Protein AF-A0A927ZQY6-F1 (afdb_monomer_lite)

pLDDT: mean 83.86, std 16.96, range [45.5, 97.19]

Organism: NCBI:txid318464

Radius of gyration: 22.47 Å; chains: 1; bounding box: 27×68×31 Å

Structure (mmCIF, N/CA/C/O backbone):
data_AF-A0A927ZQY6-F1
#
_entry.id   AF-A0A927ZQY6-F1
#
loop_
_atom_site.group_PDB
_atom_site.id
_atom_site.type_symbol
_atom_site.label_atom_id
_atom_site.label_alt_id
_atom_site.label_comp_id
_atom_site.label_asym_id
_atom_site.label_entity_id
_atom_site.label_seq_id
_atom_site.pdbx_PDB_ins_code
_atom_site.Cartn_x
_atom_site.Cartn_y
_atom_site.Cartn_z
_atom_site.occupancy
_atom_site.B_iso_or_equiv
_atom_site.auth_seq_id
_atom_site.auth_comp_id
_atom_site.auth_asym_id
_atom_site.auth_atom_id
_atom_site.pdbx_PDB_model_num
ATOM 1 N N . MET A 1 1 ? 0.878 51.889 -20.458 1.00 45.50 1 MET A N 1
ATOM 2 C CA . MET A 1 1 ? 1.561 52.586 -19.352 1.00 45.50 1 MET A CA 1
ATOM 3 C C . MET A 1 1 ? 2.263 51.507 -18.557 1.00 45.50 1 MET A C 1
ATOM 5 O O . MET A 1 1 ? 1.612 50.803 -17.798 1.00 45.50 1 MET A O 1
ATOM 9 N N . GLU A 1 2 ? 3.528 51.246 -18.878 1.00 46.91 2 GLU A N 1
ATOM 10 C CA . GLU A 1 2 ? 4.316 50.258 -18.141 1.00 46.91 2 GLU A CA 1
ATOM 11 C C . GLU A 1 2 ? 4.831 50.933 -16.872 1.00 46.91 2 GLU A C 1
ATOM 13 O O . GLU A 1 2 ? 5.377 52.034 -16.934 1.00 46.91 2 GLU A O 1
ATOM 18 N N . PHE A 1 3 ? 4.580 50.321 -15.717 1.00 56.22 3 PHE A N 1
ATOM 19 C CA . PHE A 1 3 ? 5.080 50.810 -14.438 1.00 56.22 3 PHE A CA 1
ATOM 20 C C . PHE A 1 3 ? 6.583 50.511 -14.380 1.00 56.22 3 PHE A C 1
ATOM 22 O O . PHE A 1 3 ? 6.984 49.415 -13.999 1.00 56.22 3 PHE A O 1
ATOM 29 N N . ILE A 1 4 ? 7.397 51.455 -14.847 1.00 66.19 4 ILE A N 1
ATOM 30 C CA . ILE A 1 4 ? 8.857 51.438 -14.711 1.00 66.19 4 ILE A CA 1
ATOM 31 C C . ILE A 1 4 ? 9.186 51.995 -13.321 1.00 66.19 4 ILE A C 1
ATOM 33 O O . ILE A 1 4 ? 8.601 53.003 -12.923 1.00 66.19 4 ILE A O 1
ATOM 37 N N . ASP A 1 5 ? 10.075 51.341 -12.570 1.00 67.19 5 ASP A N 1
ATOM 38 C CA . ASP A 1 5 ? 10.535 51.880 -11.287 1.00 67.19 5 ASP A CA 1
ATOM 39 C C . ASP A 1 5 ? 11.445 53.112 -11.472 1.00 67.19 5 ASP A C 1
ATOM 41 O O . ASP A 1 5 ? 11.941 53.391 -12.565 1.00 67.19 5 ASP A O 1
ATOM 45 N N . ASP A 1 6 ? 11.702 53.854 -10.392 1.00 68.19 6 ASP A N 1
ATOM 46 C CA . ASP A 1 6 ? 12.475 55.110 -10.409 1.00 68.19 6 ASP A CA 1
ATOM 47 C C . ASP A 1 6 ? 13.936 54.946 -10.887 1.00 68.19 6 ASP A C 1
ATOM 49 O O . ASP A 1 6 ? 14.678 55.922 -11.008 1.00 68.19 6 ASP A O 1
ATOM 53 N N . ARG A 1 7 ? 14.379 53.706 -11.135 1.00 64.25 7 ARG A N 1
ATOM 54 C CA . ARG A 1 7 ? 15.716 53.349 -11.627 1.00 64.25 7 ARG A CA 1
ATOM 55 C C . ARG A 1 7 ? 15.691 52.834 -13.065 1.00 64.25 7 ARG A C 1
ATOM 57 O O . ARG A 1 7 ? 16.709 52.340 -13.547 1.00 64.25 7 ARG A O 1
ATOM 64 N N . GLY A 1 8 ? 14.558 52.950 -13.755 1.00 60.03 8 GLY A N 1
ATOM 65 C CA . GLY A 1 8 ? 14.421 52.537 -15.146 1.00 60.03 8 GLY A CA 1
ATOM 66 C C . GLY A 1 8 ? 14.259 51.028 -15.334 1.00 60.03 8 GLY A C 1
ATOM 67 O O . GLY A 1 8 ? 14.337 50.558 -16.469 1.00 60.03 8 GLY A O 1
ATOM 68 N N . ASN A 1 9 ? 14.044 50.252 -14.265 1.00 65.44 9 ASN A N 1
ATOM 69 C CA . ASN A 1 9 ? 13.811 48.820 -14.387 1.00 65.44 9 ASN A CA 1
ATOM 70 C C . ASN A 1 9 ? 12.320 48.520 -14.520 1.00 65.44 9 ASN A C 1
ATOM 72 O O . ASN A 1 9 ? 11.477 48.993 -13.757 1.00 65.44 9 ASN A O 1
ATOM 76 N N . VAL A 1 10 ? 12.006 47.658 -15.481 1.00 63.03 10 VAL A N 1
ATOM 77 C CA . VAL A 1 10 ? 10.707 46.996 -15.564 1.00 63.03 10 VAL A CA 1
ATOM 78 C C . VAL A 1 10 ? 10.630 45.916 -14.474 1.00 63.03 10 VAL A C 1
ATOM 80 O O . VAL A 1 10 ? 11.514 45.050 -14.433 1.00 63.03 10 VAL A O 1
ATOM 83 N N . PRO A 1 11 ? 9.600 45.904 -13.598 1.00 60.47 11 PRO A N 1
ATOM 84 C CA . PRO A 1 11 ? 9.368 44.819 -12.650 1.00 60.47 11 PRO A CA 1
ATOM 85 C C . PRO A 1 11 ? 9.014 4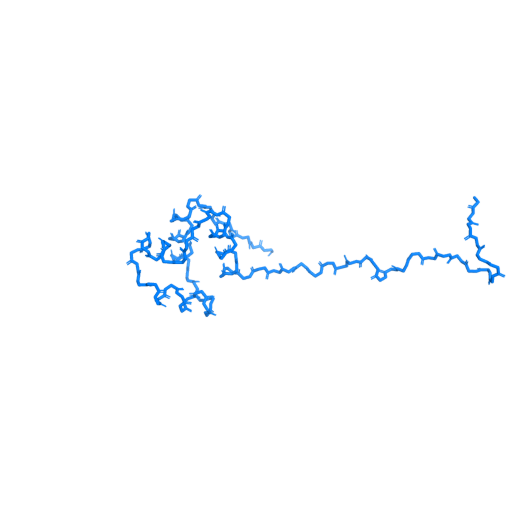3.538 -13.408 1.00 60.47 11 PRO A C 1
ATOM 87 O O . PRO A 1 11 ? 7.855 43.182 -13.609 1.00 60.47 11 PRO A O 1
ATOM 90 N N . THR A 1 12 ? 10.032 42.827 -13.882 1.00 58.97 12 THR A N 1
ATOM 91 C CA . THR A 1 12 ? 9.835 41.508 -14.467 1.00 58.97 12 THR A CA 1
ATOM 92 C C . THR A 1 12 ? 9.501 40.551 -13.333 1.00 58.97 12 THR A C 1
ATOM 94 O O . THR A 1 12 ? 10.301 40.320 -12.423 1.00 58.97 12 THR A O 1
ATOM 97 N N . LEU A 1 13 ? 8.289 39.992 -13.370 1.00 52.38 13 LEU A N 1
ATOM 98 C CA . LEU A 1 13 ? 7.957 38.820 -12.569 1.00 52.38 13 LEU A CA 1
ATOM 99 C C . LEU A 1 13 ? 9.052 37.784 -12.829 1.00 52.38 13 LEU A C 1
ATOM 101 O O . LEU A 1 13 ? 9.294 37.399 -13.976 1.00 52.38 13 LEU A O 1
ATOM 105 N N . LYS A 1 14 ? 9.780 37.401 -11.773 1.00 52.72 14 LYS A N 1
ATOM 106 C CA . LYS A 1 14 ? 10.930 36.509 -11.902 1.00 52.72 14 LYS A CA 1
ATOM 107 C C . LYS A 1 14 ? 10.500 35.250 -12.657 1.00 52.72 14 LYS A C 1
ATOM 109 O O . LYS A 1 14 ? 9.642 34.506 -12.185 1.00 52.72 14 LYS A O 1
ATOM 114 N N . LYS A 1 15 ? 11.174 34.958 -13.776 1.00 49.97 15 LYS A N 1
ATOM 115 C CA . LYS A 1 15 ? 11.075 33.679 -14.509 1.00 49.97 15 LYS A CA 1
ATOM 116 C C . LYS A 1 15 ? 11.275 32.454 -13.595 1.00 49.97 15 LYS A C 1
ATOM 118 O O . LYS A 1 15 ? 10.852 31.365 -13.945 1.00 49.97 15 LYS A O 1
ATOM 123 N N . SER A 1 16 ? 11.836 32.649 -12.396 1.00 47.75 16 SER A N 1
ATOM 124 C CA . SER A 1 16 ? 11.967 31.650 -11.329 1.00 47.75 16 SER A CA 1
ATOM 125 C C . SER A 1 16 ? 10.652 31.205 -10.662 1.00 47.75 16 SER A C 1
ATOM 127 O O . SER A 1 16 ? 10.706 30.341 -9.798 1.00 47.75 16 SER A O 1
ATOM 129 N N . GLN A 1 17 ? 9.499 31.808 -10.983 1.00 53.91 17 GLN A N 1
ATOM 130 C CA . GLN A 1 17 ? 8.167 31.371 -10.514 1.00 53.91 17 GLN A CA 1
ATOM 131 C C . GLN A 1 17 ? 7.386 30.596 -11.585 1.00 53.91 17 GLN A C 1
ATOM 133 O O . GLN A 1 17 ? 6.324 30.044 -11.297 1.00 53.91 17 GLN A O 1
ATOM 138 N N . ILE A 1 18 ? 7.924 30.486 -12.807 1.00 51.03 18 ILE A N 1
ATOM 139 C CA . ILE A 1 18 ? 7.529 29.406 -13.706 1.00 51.03 18 ILE A CA 1
ATOM 140 C C . ILE A 1 18 ? 8.215 28.180 -13.131 1.00 51.03 18 ILE A C 1
ATOM 142 O O . ILE A 1 18 ? 9.318 27.801 -13.512 1.00 51.03 18 ILE A O 1
ATOM 146 N N . ASN A 1 19 ? 7.562 27.616 -12.125 1.00 55.00 19 ASN A N 1
ATOM 147 C CA . ASN A 1 19 ? 7.690 26.221 -11.813 1.00 55.00 19 ASN A CA 1
ATOM 148 C C . ASN A 1 19 ? 7.589 25.474 -13.153 1.00 55.00 19 ASN A C 1
ATOM 150 O O . ASN A 1 19 ? 6.498 25.137 -13.613 1.00 55.00 19 ASN A O 1
ATOM 154 N N . GLU A 1 20 ? 8.736 25.104 -13.720 1.00 54.00 20 GLU A N 1
ATOM 155 C CA . GLU A 1 20 ? 8.973 23.691 -13.965 1.00 54.00 20 GLU A CA 1
ATOM 156 C C . GLU A 1 20 ? 8.617 22.983 -12.658 1.00 54.00 20 GLU A C 1
ATOM 158 O O . GLU A 1 20 ? 9.446 22.736 -11.783 1.00 54.00 20 GLU A O 1
ATOM 163 N N . CYS A 1 21 ? 7.314 22.785 -12.459 1.00 51.44 21 CYS A N 1
ATOM 164 C CA . CYS A 1 21 ? 6.778 21.980 -11.401 1.00 51.44 21 CYS A CA 1
ATOM 165 C C . CYS A 1 21 ? 7.323 20.614 -11.760 1.00 51.44 21 CYS A C 1
ATOM 167 O O . CYS A 1 21 ? 6.801 19.964 -12.665 1.00 51.44 21 CYS A O 1
ATOM 169 N N . LYS A 1 22 ? 8.464 20.259 -11.158 1.00 51.88 22 LYS A N 1
ATOM 170 C CA . LYS A 1 22 ? 9.028 18.919 -11.188 1.00 51.88 22 LYS A CA 1
ATOM 171 C C . LYS A 1 22 ? 7.839 17.997 -11.022 1.00 51.88 22 LYS A C 1
ATOM 173 O O . LYS A 1 22 ? 7.2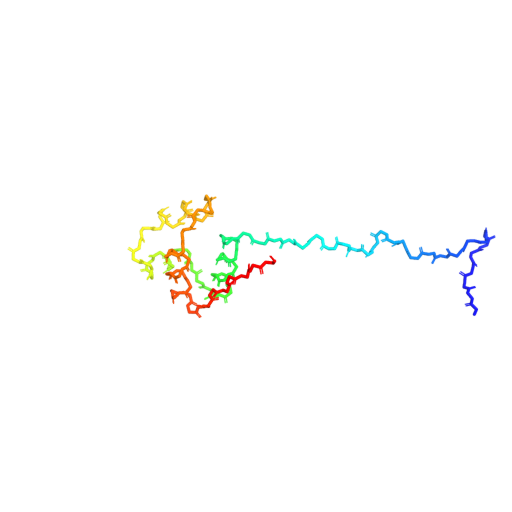34 17.961 -9.954 1.00 51.88 22 LYS A O 1
ATOM 178 N N . LYS A 1 23 ? 7.446 17.351 -12.114 1.00 61.09 23 LYS A N 1
ATOM 179 C CA . LYS A 1 23 ? 6.322 16.433 -12.156 1.00 61.09 23 LYS A CA 1
ATOM 180 C C . LYS A 1 23 ? 6.715 15.326 -11.187 1.00 61.09 23 LYS A C 1
ATOM 182 O O . LYS A 1 23 ? 7.569 14.513 -11.523 1.00 61.09 23 LYS A O 1
ATOM 187 N N . VAL A 1 24 ? 6.234 15.388 -9.944 1.00 73.94 24 VAL A N 1
ATOM 188 C CA . VAL A 1 24 ? 6.557 14.382 -8.931 1.00 73.94 24 VAL A CA 1
ATOM 189 C C . VAL A 1 24 ? 5.928 13.094 -9.433 1.00 73.94 24 VAL A C 1
ATOM 191 O O . VAL A 1 24 ? 4.712 12.918 -9.372 1.00 73.94 24 VAL A O 1
ATOM 194 N N . GLN A 1 25 ? 6.756 12.243 -10.032 1.00 83.44 25 GLN A N 1
ATOM 195 C CA . GL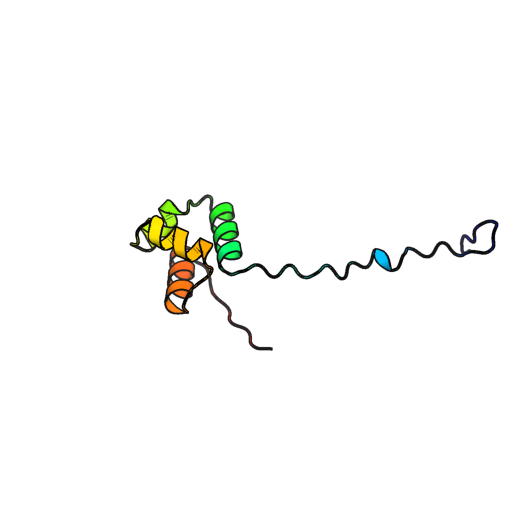N A 1 25 ? 6.333 10.941 -10.510 1.00 83.44 25 GLN A CA 1
ATOM 196 C C . GLN A 1 25 ? 6.193 10.048 -9.287 1.00 83.44 25 GLN A C 1
ATOM 198 O O . GLN A 1 25 ? 7.184 9.676 -8.663 1.00 83.44 25 GLN A O 1
ATOM 203 N N . LEU A 1 26 ? 4.949 9.753 -8.928 1.00 90.50 26 LEU A N 1
ATOM 204 C CA . LEU A 1 26 ? 4.650 8.831 -7.846 1.00 90.50 26 LEU A CA 1
ATOM 205 C C . LEU A 1 26 ? 5.036 7.422 -8.277 1.00 90.50 26 LEU A C 1
ATOM 207 O O . LEU A 1 26 ? 4.607 6.946 -9.333 1.00 90.50 26 LEU A O 1
ATOM 211 N N . THR A 1 27 ? 5.789 6.740 -7.426 1.00 94.31 27 THR A N 1
ATOM 212 C CA . THR A 1 27 ? 6.013 5.301 -7.547 1.00 94.31 27 THR A CA 1
ATOM 213 C C . THR A 1 27 ? 4.691 4.546 -7.430 1.00 94.31 27 THR A C 1
ATOM 215 O O . THR A 1 27 ? 3.719 5.039 -6.851 1.00 94.31 27 THR A O 1
ATOM 218 N N . PHE A 1 28 ? 4.642 3.317 -7.945 1.00 93.69 28 PHE A N 1
ATOM 219 C CA . PHE A 1 28 ? 3.444 2.487 -7.841 1.00 93.69 28 PHE A CA 1
ATOM 220 C C . PHE A 1 28 ? 3.011 2.299 -6.376 1.00 93.69 28 PHE A C 1
ATOM 222 O O . PHE A 1 28 ? 1.840 2.489 -6.052 1.00 93.69 28 PHE A O 1
ATOM 229 N N . SER A 1 29 ? 3.957 2.045 -5.463 1.00 95.50 29 SER A N 1
ATOM 230 C CA . SER A 1 29 ? 3.686 1.982 -4.020 1.00 95.50 29 SER A CA 1
ATOM 231 C C . SER A 1 29 ? 2.986 3.224 -3.466 1.00 95.50 29 SER A C 1
ATOM 233 O O . SER A 1 29 ? 2.077 3.109 -2.644 1.00 95.50 29 SER A O 1
ATOM 235 N N . GLU A 1 30 ? 3.424 4.419 -3.865 1.00 95.12 30 GLU A N 1
ATOM 236 C CA . GLU A 1 30 ? 2.824 5.676 -3.407 1.00 95.12 30 GLU A CA 1
ATOM 237 C C . GLU A 1 30 ? 1.423 5.859 -3.983 1.00 95.12 30 GLU A C 1
ATOM 239 O O . GLU A 1 30 ? 0.505 6.222 -3.249 1.00 95.12 30 GLU A O 1
ATOM 244 N N . GLN A 1 31 ? 1.235 5.526 -5.263 1.00 94.50 31 GLN A N 1
ATOM 245 C CA . GLN A 1 31 ? -0.082 5.539 -5.898 1.00 94.50 31 GLN A CA 1
ATOM 246 C C . GLN A 1 31 ? -1.060 4.612 -5.163 1.00 94.50 31 GLN A C 1
ATOM 248 O O . GLN A 1 31 ? -2.174 5.029 -4.850 1.00 94.50 31 GLN A O 1
ATOM 253 N N . VAL A 1 32 ? -0.636 3.394 -4.804 1.00 95.25 32 VAL A N 1
ATOM 254 C CA . VAL A 1 32 ? -1.459 2.451 -4.029 1.00 95.25 32 VAL A CA 1
ATOM 255 C C . VAL A 1 32 ? -1.824 3.028 -2.661 1.00 95.25 32 VAL A C 1
ATOM 257 O O . VAL A 1 32 ? -2.989 2.981 -2.277 1.00 95.25 32 VAL A O 1
ATOM 260 N N . LYS A 1 33 ? -0.872 3.623 -1.932 1.00 94.81 33 LYS A N 1
ATOM 261 C CA . LYS A 1 33 ? -1.150 4.236 -0.618 1.00 94.81 33 LYS A CA 1
ATOM 262 C C . LYS A 1 33 ? -2.156 5.383 -0.708 1.00 94.81 33 LYS A C 1
ATOM 264 O O . LYS A 1 33 ? -3.053 5.463 0.123 1.00 94.81 33 LYS A O 1
ATOM 269 N N . ILE A 1 34 ? -2.043 6.230 -1.729 1.00 95.06 34 ILE A N 1
ATOM 270 C CA . ILE A 1 34 ? -2.997 7.321 -1.971 1.00 95.06 34 ILE A CA 1
ATOM 271 C C . ILE A 1 34 ? -4.387 6.765 -2.308 1.00 95.06 34 ILE A C 1
ATOM 273 O O . ILE A 1 34 ? -5.394 7.295 -1.846 1.00 95.06 34 ILE A O 1
ATOM 277 N N . LEU A 1 35 ? -4.466 5.693 -3.102 1.00 94.88 35 LEU A N 1
ATOM 278 C CA . LEU A 1 35 ? -5.741 5.044 -3.423 1.00 94.88 35 LEU A CA 1
ATOM 279 C C . LEU A 1 35 ? -6.400 4.412 -2.194 1.00 94.88 35 LEU A C 1
ATOM 281 O O . LEU A 1 35 ? -7.619 4.503 -2.056 1.00 94.88 35 LEU A O 1
ATOM 285 N N . LEU A 1 36 ? -5.608 3.805 -1.311 1.00 95.44 36 LEU A N 1
ATOM 286 C CA . LEU A 1 36 ? -6.083 3.259 -0.042 1.00 95.44 36 LEU A CA 1
ATOM 287 C C . LEU A 1 3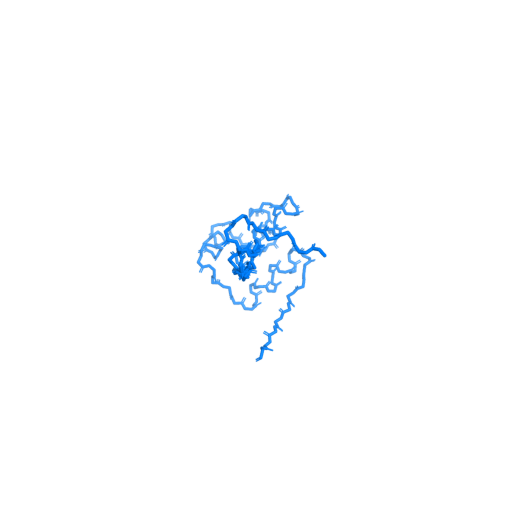6 ? -6.684 4.350 0.845 1.00 95.44 36 LEU A C 1
ATOM 289 O O . LEU A 1 36 ? -7.814 4.200 1.305 1.00 95.44 36 LEU A O 1
ATOM 293 N N . ASP A 1 37 ? -5.977 5.470 1.003 1.00 95.31 37 ASP A N 1
ATOM 294 C CA . ASP A 1 37 ? -6.443 6.624 1.778 1.00 95.31 37 ASP A CA 1
ATOM 295 C C . ASP A 1 37 ? -7.764 7.187 1.224 1.00 95.31 37 ASP A C 1
ATOM 297 O O . ASP A 1 37 ? -8.753 7.317 1.943 1.00 95.31 37 ASP A O 1
ATOM 301 N N . ARG A 1 38 ? -7.848 7.374 -0.100 1.00 94.69 38 ARG A N 1
ATOM 302 C CA . ARG A 1 38 ? -9.072 7.833 -0.785 1.00 94.69 38 ARG A CA 1
ATOM 303 C C . ARG A 1 38 ? -10.268 6.897 -0.623 1.00 94.69 38 ARG A C 1
ATOM 305 O O . ARG A 1 38 ? -11.406 7.350 -0.706 1.00 94.69 38 ARG A O 1
ATOM 312 N N . LYS A 1 39 ? -10.020 5.599 -0.448 1.00 93.31 39 LYS A N 1
ATOM 313 C CA . LYS A 1 39 ? -11.055 4.575 -0.247 1.00 93.31 39 LYS A CA 1
ATOM 314 C C . LYS A 1 39 ? -11.324 4.284 1.229 1.00 93.31 39 LYS A C 1
ATOM 316 O O . LYS A 1 39 ? -12.118 3.393 1.513 1.00 93.31 39 LYS A O 1
ATOM 321 N N . ASN A 1 40 ? -10.680 5.005 2.153 1.00 94.06 40 ASN A N 1
ATOM 322 C CA . ASN A 1 40 ? -10.712 4.724 3.588 1.00 94.06 40 ASN A CA 1
ATOM 323 C C . ASN A 1 40 ? -10.391 3.244 3.902 1.00 94.06 40 ASN A C 1
ATOM 325 O O . ASN A 1 40 ? -11.010 2.610 4.756 1.00 94.06 40 ASN A O 1
ATOM 329 N N . MET A 1 41 ? -9.447 2.671 3.150 1.00 94.06 41 MET A N 1
ATOM 330 C CA . MET A 1 41 ? -9.071 1.262 3.207 1.00 94.06 41 MET A CA 1
ATOM 331 C C . MET A 1 41 ? -7.675 1.131 3.811 1.00 94.06 41 MET A C 1
ATOM 333 O O . MET A 1 41 ? -6.759 1.883 3.488 1.00 94.06 41 MET A O 1
ATOM 337 N N . THR A 1 42 ? -7.481 0.157 4.697 1.00 95.81 42 THR A N 1
ATOM 338 C CA . THR A 1 42 ? -6.171 -0.070 5.319 1.00 95.81 42 THR A CA 1
ATOM 339 C C . THR A 1 42 ? -5.324 -1.040 4.499 1.00 95.81 42 THR A C 1
ATOM 341 O O . THR A 1 42 ? -5.840 -1.873 3.756 1.00 95.81 42 THR A O 1
ATOM 344 N N . VAL A 1 43 ? -4.003 -1.009 4.704 1.00 95.00 43 VAL A N 1
ATOM 345 C CA . VAL A 1 43 ? -3.090 -2.021 4.138 1.00 95.00 43 VAL A CA 1
ATOM 346 C C . VAL A 1 43 ? -3.472 -3.439 4.587 1.00 95.00 43 VAL A C 1
ATOM 348 O O . VAL A 1 43 ? -3.299 -4.374 3.816 1.00 95.00 43 VAL A O 1
ATOM 351 N N . SER A 1 44 ? -4.015 -3.613 5.803 1.00 95.50 44 SER A N 1
ATOM 352 C CA . SER A 1 44 ? -4.537 -4.918 6.243 1.00 95.50 44 SER A CA 1
ATOM 353 C C . SER A 1 44 ? -5.684 -5.375 5.355 1.00 95.50 44 SER A C 1
ATOM 355 O O . SER A 1 44 ? -5.614 -6.459 4.800 1.00 95.50 44 SER A O 1
ATOM 357 N N . SER A 1 45 ? -6.681 -4.512 5.151 1.00 95.69 45 SER A N 1
ATOM 358 C CA . SER A 1 45 ? -7.849 -4.847 4.336 1.00 95.69 45 SER A CA 1
ATOM 359 C C . SER A 1 45 ? -7.467 -5.173 2.891 1.00 95.69 45 SER A C 1
ATOM 361 O O . SER A 1 45 ? -8.058 -6.067 2.291 1.00 95.69 45 SER A O 1
ATOM 363 N N . LEU A 1 46 ? -6.452 -4.499 2.334 1.00 96.25 46 LEU A N 1
ATOM 364 C CA . LEU A 1 46 ? -5.937 -4.843 1.008 1.00 96.25 46 LEU A CA 1
ATOM 365 C C . LEU A 1 46 ? -5.216 -6.195 1.015 1.00 96.25 46 LEU A C 1
ATOM 367 O O . LEU A 1 46 ? -5.384 -6.972 0.084 1.00 96.25 46 LEU A O 1
ATOM 371 N N . ALA A 1 47 ? -4.437 -6.500 2.054 1.00 96.94 47 ALA A N 1
ATOM 372 C CA . ALA A 1 47 ? -3.803 -7.810 2.186 1.00 96.94 47 ALA A CA 1
ATOM 373 C C . ALA A 1 47 ? -4.848 -8.935 2.275 1.00 96.94 47 ALA A C 1
ATOM 375 O O . ALA A 1 47 ? -4.696 -9.949 1.595 1.00 96.94 47 ALA A O 1
ATOM 376 N N . ASP A 1 48 ? -5.930 -8.710 3.025 1.00 96.56 48 ASP A N 1
ATOM 377 C CA . ASP A 1 48 ? -7.050 -9.645 3.153 1.00 96.56 48 ASP A CA 1
ATOM 378 C C . ASP A 1 48 ? -7.753 -9.857 1.802 1.00 96.56 48 ASP A C 1
ATOM 380 O O . ASP A 1 48 ? -7.968 -10.996 1.392 1.00 96.56 48 ASP A O 1
ATOM 384 N N . ALA A 1 49 ? -8.027 -8.778 1.057 1.00 95.00 49 ALA A N 1
ATOM 385 C CA . ALA A 1 49 ? -8.626 -8.845 -0.281 1.00 95.00 49 ALA A CA 1
ATOM 386 C C . ALA A 1 49 ? -7.736 -9.570 -1.308 1.00 95.00 49 ALA A C 1
ATOM 388 O O . ALA A 1 49 ? -8.235 -10.218 -2.224 1.00 95.00 49 ALA A O 1
ATOM 389 N N . LEU A 1 50 ? -6.415 -9.476 -1.147 1.00 95.25 50 LEU A N 1
ATOM 390 C CA . LEU A 1 50 ? -5.430 -10.157 -1.988 1.00 95.25 50 LEU A CA 1
ATOM 391 C C . LEU A 1 50 ? -5.146 -11.600 -1.537 1.00 95.25 50 LEU A C 1
ATOM 393 O O . LEU A 1 50 ? -4.432 -12.318 -2.237 1.00 95.25 50 LEU A O 1
ATOM 397 N N . GLY A 1 51 ? -5.653 -12.025 -0.374 1.00 95.94 51 GLY A N 1
ATOM 398 C CA . GLY A 1 51 ? -5.378 -13.343 0.201 1.00 95.94 51 GLY A CA 1
ATOM 399 C C . GLY A 1 51 ? -3.915 -13.542 0.618 1.00 95.94 51 GLY A C 1
ATOM 400 O O . GLY A 1 51 ? -3.395 -14.655 0.551 1.00 95.94 51 GLY A O 1
ATOM 401 N N . VAL A 1 52 ? -3.220 -12.472 1.017 1.00 95.94 52 VAL A N 1
ATOM 402 C CA . VAL A 1 52 ? -1.795 -12.503 1.390 1.00 95.94 52 VAL A CA 1
ATOM 403 C C . VAL A 1 52 ? -1.576 -11.982 2.803 1.00 95.94 52 VAL A C 1
ATOM 405 O O . VAL A 1 52 ? -2.380 -11.234 3.348 1.00 95.94 52 VAL A O 1
ATOM 408 N N . SER A 1 53 ? -0.432 -12.313 3.406 1.00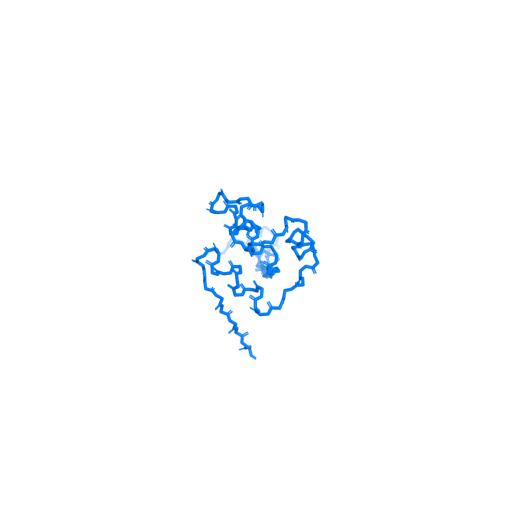 97.19 53 SER A N 1
ATOM 409 C CA . SER A 1 53 ? -0.090 -11.730 4.702 1.00 97.19 53 SER A CA 1
ATOM 410 C C . SER A 1 53 ? 0.161 -10.220 4.584 1.00 97.19 53 SER A C 1
ATOM 412 O O . SER A 1 53 ? 0.820 -9.741 3.654 1.00 97.19 53 SER A O 1
ATOM 414 N N . ARG A 1 54 ? -0.286 -9.456 5.589 1.00 96.81 54 ARG A N 1
ATOM 415 C CA . ARG A 1 54 ? 0.008 -8.015 5.708 1.00 96.81 54 ARG A CA 1
ATOM 416 C C . ARG A 1 54 ? 1.508 -7.721 5.601 1.00 96.81 54 ARG A C 1
ATOM 418 O O . ARG A 1 54 ? 1.893 -6.710 5.021 1.00 96.81 54 ARG A O 1
ATOM 425 N N . GLN A 1 55 ? 2.361 -8.591 6.148 1.00 95.69 55 GLN A N 1
ATOM 426 C CA . GLN A 1 55 ? 3.815 -8.425 6.103 1.00 95.69 55 GLN A CA 1
ATOM 427 C C . GLN A 1 55 ? 4.370 -8.554 4.676 1.00 95.69 55 GLN A C 1
ATOM 429 O O . GLN A 1 55 ? 5.216 -7.749 4.294 1.00 95.69 55 GLN A O 1
ATOM 434 N N . ASN A 1 56 ? 3.863 -9.495 3.870 1.00 94.62 56 ASN A N 1
ATOM 435 C CA . ASN A 1 56 ? 4.232 -9.622 2.456 1.00 94.62 56 ASN A CA 1
ATOM 436 C C . ASN A 1 56 ? 3.867 -8.346 1.682 1.00 94.62 56 ASN A C 1
ATOM 438 O O . ASN A 1 56 ? 4.722 -7.753 1.022 1.00 94.62 56 ASN A O 1
ATOM 442 N N . LEU A 1 57 ? 2.628 -7.868 1.840 1.00 95.81 57 LEU A N 1
ATOM 443 C CA . LEU A 1 57 ? 2.179 -6.635 1.190 1.00 95.81 57 LEU A CA 1
ATOM 444 C C . LEU A 1 57 ? 2.988 -5.411 1.652 1.00 95.81 57 LEU A C 1
ATOM 446 O O . LEU A 1 57 ? 3.432 -4.617 0.827 1.00 95.81 57 LEU A O 1
ATOM 450 N N . SER A 1 58 ? 3.235 -5.276 2.957 1.00 95.19 58 SER A N 1
ATOM 451 C CA . SER A 1 58 ? 4.034 -4.181 3.524 1.00 95.19 58 SER A CA 1
ATOM 452 C C . SER A 1 58 ? 5.466 -4.172 2.980 1.00 95.19 58 SER A C 1
ATOM 454 O O . SER A 1 58 ? 5.977 -3.121 2.591 1.00 95.19 58 SER A O 1
ATOM 456 N N . ASN A 1 59 ? 6.101 -5.345 2.883 1.00 96.44 59 ASN A N 1
ATOM 457 C CA . ASN A 1 59 ? 7.442 -5.477 2.318 1.00 96.44 59 ASN A CA 1
ATOM 458 C C . ASN A 1 59 ? 7.473 -5.054 0.847 1.00 96.44 59 ASN A C 1
ATOM 460 O O . ASN A 1 59 ? 8.355 -4.291 0.465 1.00 96.44 59 ASN A O 1
ATOM 464 N N . ARG A 1 60 ? 6.487 -5.473 0.044 1.00 95.12 60 ARG A N 1
ATOM 465 C CA . ARG A 1 60 ? 6.375 -5.070 -1.369 1.00 95.12 60 ARG A CA 1
ATOM 466 C C . ARG A 1 60 ? 6.139 -3.573 -1.532 1.00 95.12 60 ARG A C 1
ATOM 468 O O . ARG A 1 60 ? 6.817 -2.933 -2.328 1.00 95.12 60 ARG A O 1
ATOM 475 N N . LEU A 1 61 ? 5.256 -2.987 -0.723 1.00 95.31 61 LEU A N 1
ATOM 476 C CA . LEU A 1 61 ? 5.033 -1.537 -0.705 1.00 95.31 61 LEU A CA 1
ATOM 477 C C . LEU A 1 61 ? 6.296 -0.762 -0.303 1.00 95.31 61 LEU A C 1
ATOM 479 O O . LEU A 1 61 ? 6.515 0.343 -0.796 1.00 95.31 61 LEU A O 1
ATOM 483 N N . LYS A 1 62 ? 7.132 -1.323 0.579 1.00 95.38 62 LYS A N 1
ATOM 484 C CA . LYS A 1 62 ? 8.410 -0.723 0.983 1.00 95.38 62 LYS A CA 1
ATOM 485 C C . LYS A 1 62 ? 9.474 -0.818 -0.113 1.00 95.38 62 LYS A C 1
ATOM 487 O O . LYS A 1 62 ? 10.202 0.147 -0.310 1.00 95.38 62 LYS A O 1
ATOM 492 N N . THR A 1 63 ? 9.586 -1.955 -0.800 1.00 94.75 63 THR A N 1
ATOM 493 C CA . THR A 1 63 ? 10.604 -2.174 -1.846 1.00 94.75 63 THR A CA 1
ATOM 494 C C . THR A 1 63 ? 10.187 -1.667 -3.224 1.00 94.75 63 THR A C 1
ATOM 496 O O . THR A 1 63 ? 11.036 -1.564 -4.102 1.00 94.75 63 THR A O 1
ATOM 499 N N . ASN A 1 64 ? 8.901 -1.353 -3.418 1.00 94.56 64 ASN A N 1
ATOM 500 C CA . ASN A 1 64 ? 8.312 -0.976 -4.704 1.00 94.56 64 ASN A CA 1
ATOM 501 C C . ASN A 1 64 ? 8.546 -2.030 -5.808 1.00 94.56 64 ASN A C 1
ATOM 503 O O . ASN A 1 64 ? 8.652 -1.698 -6.986 1.00 94.56 64 ASN A O 1
ATOM 507 N N . ASN A 1 65 ? 8.635 -3.309 -5.426 1.00 91.44 65 ASN A N 1
ATOM 508 C CA . ASN A 1 65 ? 8.848 -4.414 -6.356 1.00 91.44 65 ASN A CA 1
ATOM 509 C C . ASN A 1 65 ? 7.526 -5.147 -6.640 1.00 91.44 65 ASN A C 1
ATOM 511 O O . ASN A 1 65 ? 7.076 -5.982 -5.843 1.00 91.44 65 ASN A O 1
ATOM 515 N N . PHE A 1 66 ? 6.914 -4.812 -7.776 1.00 93.38 66 PHE A N 1
ATOM 516 C CA . PHE A 1 66 ? 5.669 -5.403 -8.259 1.00 93.38 66 PHE A CA 1
ATOM 517 C C . PHE A 1 66 ? 5.863 -5.901 -9.686 1.00 93.38 66 PHE A C 1
ATOM 519 O O . PHE A 1 66 ? 6.300 -5.152 -10.556 1.00 93.38 66 PHE A O 1
ATOM 526 N N . ASP A 1 67 ? 5.522 -7.163 -9.914 1.00 93.31 67 ASP A N 1
ATOM 527 C CA . ASP A 1 67 ? 5.331 -7.689 -11.260 1.00 93.31 67 ASP A CA 1
ATOM 528 C C . ASP A 1 67 ? 3.934 -7.304 -11.781 1.00 93.31 67 ASP A C 1
ATOM 530 O O . ASP A 1 67 ? 3.090 -6.769 -11.054 1.00 93.31 67 ASP A O 1
ATOM 534 N N . THR A 1 68 ? 3.691 -7.546 -13.065 1.00 92.00 68 THR A N 1
ATOM 535 C CA . THR A 1 68 ? 2.428 -7.189 -13.723 1.00 92.00 68 THR A CA 1
ATOM 536 C C . THR A 1 68 ? 1.219 -7.908 -13.124 1.00 92.00 68 THR A C 1
ATOM 538 O O . THR A 1 68 ? 0.155 -7.301 -13.018 1.00 92.00 68 THR A O 1
ATOM 541 N N . ASP A 1 69 ? 1.380 -9.158 -12.684 1.00 93.50 69 ASP A N 1
ATOM 542 C CA . ASP A 1 69 ? 0.331 -9.941 -12.018 1.00 93.50 69 ASP A CA 1
ATOM 543 C C . ASP A 1 69 ? -0.066 -9.309 -10.676 1.00 93.50 69 ASP A C 1
ATOM 545 O O . ASP A 1 69 ? -1.246 -9.101 -10.398 1.00 93.50 69 ASP A O 1
ATOM 549 N N . TRP A 1 70 ? 0.913 -8.900 -9.871 1.00 94.50 70 TRP A N 1
ATOM 550 C CA . TRP A 1 70 ? 0.680 -8.184 -8.621 1.00 94.50 70 TRP A CA 1
ATOM 551 C C . TRP A 1 70 ? 0.013 -6.836 -8.830 1.00 94.50 70 TRP A C 1
ATOM 553 O O . TRP A 1 70 ? -0.897 -6.484 -8.077 1.00 94.50 70 TRP A O 1
ATOM 563 N N . MET A 1 71 ? 0.463 -6.073 -9.829 1.00 95.00 71 MET A N 1
ATOM 564 C CA . MET A 1 71 ? -0.174 -4.802 -10.153 1.00 95.00 71 MET A CA 1
ATOM 565 C C . MET A 1 71 ? -1.645 -5.036 -10.520 1.00 95.00 71 MET A C 1
ATOM 567 O O . MET A 1 71 ? -2.516 -4.368 -9.963 1.00 95.00 71 MET A O 1
ATOM 571 N N . GLN A 1 72 ? -1.931 -6.024 -11.375 1.00 95.00 72 GLN A N 1
ATOM 572 C CA . GLN A 1 72 ? -3.296 -6.365 -11.778 1.00 95.00 72 GLN A CA 1
ATOM 573 C C . GLN A 1 72 ? -4.158 -6.792 -10.587 1.00 95.00 72 GLN A C 1
ATOM 575 O O . GLN A 1 72 ? -5.233 -6.237 -10.395 1.00 95.00 72 GLN A O 1
ATOM 580 N N . LYS A 1 73 ? -3.660 -7.678 -9.719 1.00 95.44 73 LYS A N 1
ATOM 581 C CA . LYS A 1 73 ? -4.376 -8.100 -8.503 1.00 95.44 73 LYS A CA 1
ATOM 582 C C . LYS A 1 73 ? -4.714 -6.931 -7.586 1.00 95.44 73 LYS A C 1
ATOM 584 O O . LYS A 1 73 ? -5.815 -6.866 -7.046 1.00 95.44 73 LYS A O 1
ATOM 589 N N . ILE A 1 74 ? -3.779 -5.996 -7.408 1.00 95.25 74 ILE A N 1
ATOM 590 C CA . ILE A 1 74 ? -4.021 -4.781 -6.620 1.00 95.25 74 ILE A CA 1
ATOM 591 C C . ILE A 1 74 ? -5.081 -3.908 -7.296 1.00 95.25 74 ILE A C 1
ATOM 593 O O . ILE A 1 74 ? -5.948 -3.377 -6.608 1.00 95.25 74 ILE A O 1
ATOM 597 N N . ALA A 1 75 ? -5.042 -3.771 -8.621 1.00 94.88 75 ALA A N 1
ATOM 598 C CA . ALA A 1 75 ? -6.048 -3.021 -9.362 1.00 94.88 75 ALA A CA 1
ATOM 599 C C . ALA A 1 75 ? -7.440 -3.649 -9.217 1.00 94.88 75 ALA A C 1
ATOM 601 O O . ALA A 1 75 ? -8.387 -2.941 -8.887 1.00 94.88 75 ALA A O 1
ATOM 602 N N . ASP A 1 76 ? -7.546 -4.970 -9.347 1.00 94.62 76 ASP A N 1
ATOM 603 C CA . ASP A 1 76 ? -8.799 -5.710 -9.192 1.00 94.62 76 ASP A CA 1
ATOM 604 C C . ASP A 1 76 ? -9.348 -5.583 -7.763 1.00 94.62 76 ASP A C 1
ATOM 606 O O . ASP A 1 76 ? -10.513 -5.231 -7.576 1.00 94.62 76 ASP A O 1
ATOM 610 N N . ALA A 1 77 ? -8.496 -5.760 -6.746 1.00 94.00 77 ALA A N 1
ATOM 611 C CA . ALA A 1 77 ? -8.874 -5.603 -5.339 1.00 94.00 77 ALA A CA 1
ATOM 612 C C . ALA A 1 77 ? -9.310 -4.168 -5.001 1.00 94.00 77 ALA A C 1
ATOM 614 O O . ALA A 1 77 ? -10.185 -3.952 -4.163 1.00 94.00 77 ALA A O 1
ATOM 615 N N . LEU A 1 78 ? -8.714 -3.173 -5.661 1.00 93.00 78 LEU A N 1
ATOM 616 C CA . LEU A 1 78 ? -9.093 -1.773 -5.516 1.00 93.00 78 LEU A CA 1
ATOM 617 C C . LEU A 1 78 ? -10.210 -1.362 -6.483 1.00 93.00 78 LEU A C 1
ATOM 619 O O . LEU A 1 78 ? -10.657 -0.221 -6.395 1.00 93.00 78 LEU A O 1
ATOM 623 N N . GLY A 1 79 ? -10.683 -2.217 -7.390 1.00 92.62 79 GLY A N 1
ATOM 624 C CA . GLY A 1 79 ? -11.643 -1.845 -8.434 1.00 92.62 79 GLY A CA 1
ATOM 625 C C . GLY A 1 79 ? -11.158 -0.685 -9.314 1.00 92.62 79 GLY A C 1
ATOM 626 O O . GLY A 1 79 ? -11.915 0.247 -9.590 1.00 92.62 79 GLY A O 1
ATOM 627 N N . THR A 1 80 ? -9.877 -0.680 -9.682 1.00 92.69 80 THR A N 1
ATOM 628 C CA . THR A 1 80 ? -9.247 0.321 -10.554 1.00 92.69 80 THR A CA 1
ATOM 629 C C . THR A 1 80 ? -8.678 -0.328 -11.816 1.00 92.69 80 THR A C 1
ATOM 631 O O . THR A 1 80 ? -8.657 -1.546 -11.959 1.00 92.69 80 THR A O 1
ATOM 634 N N . LYS A 1 81 ? -8.240 0.495 -12.777 1.00 92.06 81 LYS A N 1
ATOM 635 C CA . LYS A 1 81 ? -7.637 0.038 -14.035 1.00 92.06 81 LYS A CA 1
ATOM 636 C C . LYS A 1 81 ? -6.194 0.517 -14.138 1.00 92.06 81 LYS A C 1
ATOM 638 O O . LYS A 1 81 ? -5.920 1.696 -13.915 1.00 92.06 81 LYS A O 1
ATOM 643 N N . ILE A 1 82 ? -5.301 -0.374 -14.556 1.00 91.62 82 ILE A N 1
ATOM 644 C CA . ILE A 1 82 ? -3.920 -0.030 -14.906 1.00 91.62 82 ILE A CA 1
ATOM 645 C C . ILE A 1 82 ? -3.843 0.361 -16.380 1.00 91.62 82 ILE A C 1
ATOM 647 O O . ILE A 1 82 ? -4.456 -0.267 -17.244 1.00 91.62 82 ILE A O 1
ATOM 651 N N . ILE A 1 83 ? -3.081 1.417 -16.667 1.00 90.94 83 ILE A N 1
ATOM 652 C CA . ILE A 1 83 ? -2.784 1.873 -18.025 1.00 90.94 83 ILE A CA 1
ATOM 653 C C . ILE A 1 83 ? -1.267 1.976 -18.146 1.00 90.94 83 ILE A C 1
ATOM 655 O O . ILE A 1 83 ? -0.653 2.822 -17.500 1.00 90.94 83 ILE A O 1
ATOM 659 N N . VAL A 1 84 ? -0.676 1.126 -18.981 1.00 89.38 84 VA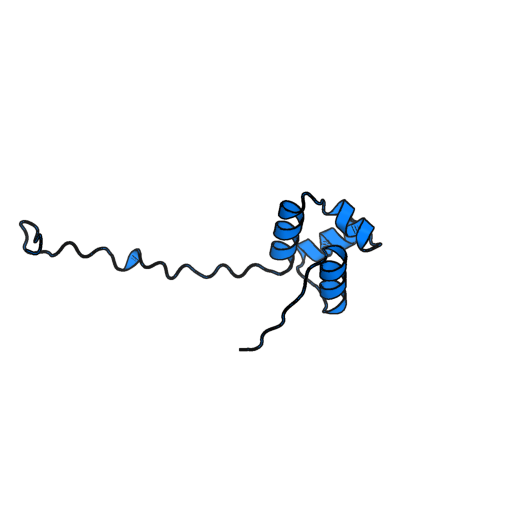L A N 1
ATOM 660 C CA . VAL A 1 84 ? 0.747 1.193 -19.329 1.00 89.38 84 VAL A CA 1
ATOM 661 C C . VAL A 1 84 ? 0.877 2.021 -20.603 1.00 89.38 84 VAL A C 1
ATOM 663 O O . VAL A 1 84 ? 0.201 1.743 -21.593 1.00 89.38 84 VAL A O 1
ATOM 666 N N . LYS A 1 85 ? 1.704 3.065 -20.560 1.00 89.25 85 LYS A N 1
ATOM 667 C CA . LYS A 1 85 ? 2.017 3.917 -21.710 1.00 89.25 85 LYS A CA 1
ATOM 668 C C . LYS A 1 85 ? 3.507 3.811 -21.996 1.00 89.25 85 LYS A C 1
ATOM 670 O O . LYS A 1 85 ? 4.303 3.823 -21.061 1.00 89.25 85 LYS A O 1
ATOM 675 N N . PHE A 1 86 ? 3.838 3.702 -23.272 1.00 89.00 86 PHE A N 1
ATOM 676 C CA . PHE A 1 86 ? 5.199 3.779 -23.780 1.00 89.00 86 PHE A CA 1
ATOM 677 C C . PHE A 1 86 ? 5.295 5.092 -24.554 1.00 89.00 86 PHE A C 1
ATOM 679 O O . PHE A 1 86 ? 4.378 5.393 -25.323 1.00 89.00 86 PHE A O 1
ATOM 686 N N . ASP A 1 87 ? 6.335 5.870 -24.271 1.00 81.06 87 ASP A N 1
ATOM 687 C CA . ASP A 1 87 ? 6.634 7.128 -24.962 1.00 81.06 87 ASP A CA 1
ATOM 688 C C . ASP A 1 87 ? 7.464 6.873 -26.230 1.00 81.06 87 ASP A C 1
ATOM 690 O O . ASP A 1 87 ? 8.263 5.904 -26.229 1.00 81.06 87 ASP A O 1
#

Foldseek 3Di:
DQPQPPVRDGPPPPPVPPPPVVPPDDQPLRVLVVLCVVVVHDLCNLCVLLVHDSVVSVVCSVVSDDDPVRSVSSCVSSVHDDDDDDD

InterPro domains:
  IPR001387 Cro/C1-type, helix-turn-helix domain [PF13443] (33-82)
  IPR001387 Cro/C1-type, helix-turn-helix domain [PS50943] (32-86)
  IPR001387 Cro/C1-type, helix-turn-helix domain [SM00530] (31-85)
  IPR001387 Cro/C1-type, helix-turn-helix domain [cd00093] (29-82)
  IPR010982 Lambda repressor-like, DNA-binding domain superfamily [G3DSA:1.10.260.40] (10-84)
  IPR010982 Lambda repressor-like, DNA-binding domain superfamily [SSF47413] (27-82)

Sequence (87 aa):
MEFIDDRGNVPTLKKSQINECKKVQLTFSEQVKILLDRKNMTVSSLADALGVSRQNLSNRLKTNNFDTDWMQKIADALGTKIIVKFD

Secondary structure (DSSP, 8-state):
-----TTS---PPPGGGS---------HHHHHHHHHHHTT--HHHHHHHTTS-HHHHHHHHHHT---HHHHHHHHHHHT--------